Protein AF-A0A920V7Y0-F1 (afdb_monomer_lite)

Radius of gyration: 18.8 Å; chains: 1; bounding box: 43×26×61 Å

pLDDT: mean 76.32, std 16.46, range [43.03, 94.56]

Secondary structure (DSSP, 8-state):
---SSSSGGGGS-TT-----EEEEEEPTTS-EEEEEEESSHHHHHHHHHHHHHHHHTT-TTHHHHSSPPPTT-EEEEE-SSPPPHHHHHHHHHH--

Sequence (96 aa):
MKHLALISVLLLSFNAWAQEWSAYIDTPVNESRYIGRFETKEECQAMSACYIEKVNVGSLLDVIFSNKIKEGSFRCLIVDNKETKEEIKEAKKMDR

Foldseek 3Di:
DPDPPPCVVVPPPVPPPQQWWWKWAQAPVRDIFTADTHSDPVVSLVVNQVLLVCLQVPHVCVVVRVDRGDGPRMDIDRDPDDDDPRNVVRNVVSVD

Structure (mmCIF, N/CA/C/O backbone):
data_AF-A0A920V7Y0-F1
#
_entry.id   AF-A0A920V7Y0-F1
#
loop_
_atom_site.group_PDB
_atom_site.id
_atom_site.type_symbol
_atom_site.label_atom_id
_atom_site.label_alt_id
_atom_site.label_comp_id
_atom_site.label_asym_id
_atom_site.label_entity_id
_atom_site.label_seq_id
_atom_site.pdbx_PDB_ins_code
_atom_site.Cartn_x
_atom_site.Cartn_y
_atom_site.Cartn_z
_atom_site.occupancy
_atom_site.B_iso_or_equiv
_atom_site.auth_seq_id
_atom_site.auth_comp_id
_atom_site.auth_asym_id
_atom_site.auth_atom_id
_atom_site.pdbx_PDB_model_num
ATOM 1 N N . MET A 1 1 ? -31.010 16.570 43.955 1.00 43.03 1 MET A N 1
ATOM 2 C CA . MET A 1 1 ? -29.897 16.896 43.032 1.00 43.03 1 MET A CA 1
ATOM 3 C C . MET A 1 1 ? -28.805 15.834 43.152 1.00 43.03 1 MET A C 1
ATOM 5 O O . MET A 1 1 ? -27.916 15.991 43.972 1.00 43.03 1 MET A O 1
ATOM 9 N N . LYS A 1 2 ? -28.907 14.714 42.423 1.00 46.97 2 LYS A N 1
ATOM 10 C CA . LYS A 1 2 ? -27.901 13.627 42.407 1.00 46.97 2 LYS A CA 1
ATOM 11 C C . LYS A 1 2 ? -28.027 12.798 41.111 1.00 46.97 2 LYS A C 1
ATOM 13 O O . LYS A 1 2 ? -28.173 11.592 41.149 1.00 46.97 2 LYS A O 1
ATOM 18 N N . HIS A 1 3 ? -28.029 13.453 39.950 1.00 44.34 3 HIS A N 1
ATOM 19 C CA . HIS A 1 3 ? -28.025 12.765 38.643 1.00 4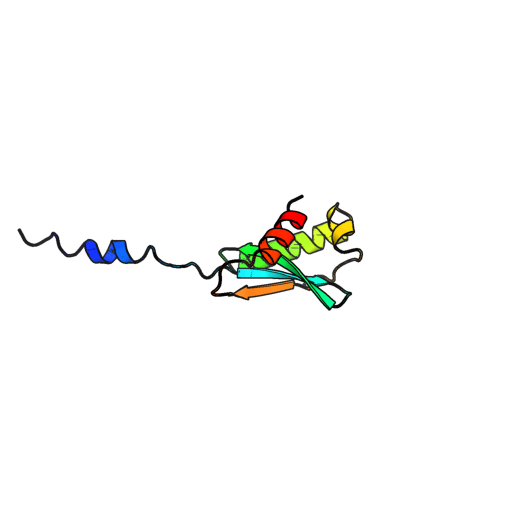4.34 3 HIS A CA 1
ATOM 20 C C . HIS A 1 3 ? -27.118 13.462 37.618 1.00 44.34 3 HIS A C 1
ATOM 22 O O . HIS A 1 3 ? -27.346 13.374 36.421 1.00 44.34 3 HIS A O 1
ATOM 28 N N . LEU A 1 4 ? -26.085 14.173 38.077 1.00 47.28 4 LEU A N 1
ATOM 29 C CA . LEU A 1 4 ? -25.197 14.938 37.192 1.00 47.28 4 LEU A CA 1
ATOM 30 C C . LEU A 1 4 ? -23.813 14.306 36.985 1.00 47.28 4 LEU A C 1
ATOM 32 O O . LEU A 1 4 ? -23.030 14.825 36.204 1.00 47.28 4 LEU A O 1
ATOM 36 N N . ALA A 1 5 ? -23.509 13.173 37.625 1.00 53.78 5 ALA A N 1
ATOM 37 C CA . ALA A 1 5 ? -22.163 12.589 37.588 1.00 53.78 5 ALA A CA 1
ATOM 38 C C . ALA A 1 5 ? -22.001 11.362 36.669 1.00 53.78 5 ALA A C 1
ATOM 40 O O . ALA A 1 5 ? -20.887 10.874 36.523 1.00 53.78 5 ALA A O 1
ATOM 41 N N . LEU A 1 6 ? -23.069 10.854 36.041 1.00 46.59 6 LEU A N 1
ATOM 42 C CA . LEU A 1 6 ? -22.996 9.621 35.233 1.00 46.59 6 LEU A CA 1
ATOM 43 C C . LEU A 1 6 ? -22.778 9.847 33.731 1.00 46.59 6 LEU A C 1
ATOM 45 O O . LEU A 1 6 ? -22.494 8.895 33.015 1.00 46.59 6 LEU A O 1
ATOM 49 N N . ILE A 1 7 ? -22.847 11.092 33.252 1.00 51.28 7 ILE A N 1
ATOM 50 C CA . ILE A 1 7 ? -22.672 11.407 31.820 1.00 51.28 7 ILE A CA 1
ATOM 51 C C . ILE A 1 7 ? -21.204 11.749 31.488 1.00 51.28 7 ILE A C 1
ATOM 53 O O . ILE A 1 7 ? -20.818 11.779 30.326 1.00 51.28 7 ILE A O 1
ATOM 57 N N . SER A 1 8 ? -20.338 11.917 32.495 1.00 45.59 8 SER A N 1
ATOM 58 C CA . SER A 1 8 ? -18.917 12.241 32.271 1.00 45.59 8 SER A CA 1
ATOM 59 C C . SER A 1 8 ? -18.091 11.054 31.743 1.00 45.59 8 SER A C 1
ATOM 61 O O . SER A 1 8 ? -17.080 11.248 31.077 1.00 45.59 8 SER A O 1
ATOM 63 N N . VAL A 1 9 ? -18.531 9.810 31.973 1.00 50.38 9 VAL A N 1
ATOM 64 C CA . VAL A 1 9 ? -17.791 8.615 31.515 1.00 50.38 9 VAL A CA 1
ATOM 65 C C . VAL A 1 9 ? -17.986 8.350 30.016 1.00 50.38 9 VAL A C 1
ATOM 67 O O . VAL A 1 9 ? -17.115 7.756 29.388 1.00 50.38 9 VAL A O 1
ATOM 70 N N . LEU A 1 10 ? -19.072 8.841 29.404 1.00 45.25 10 LEU A N 1
ATOM 71 C CA . LEU A 1 10 ? -19.329 8.633 27.971 1.00 45.25 10 LEU A CA 1
ATOM 72 C C . LEU A 1 10 ? -18.537 9.581 27.054 1.00 45.25 10 LEU A C 1
ATOM 74 O O . LEU A 1 10 ? -18.450 9.333 25.857 1.00 45.25 10 LEU A O 1
ATOM 78 N N . LEU A 1 11 ? -17.965 10.659 27.599 1.00 47.97 11 LEU A N 1
ATOM 79 C CA . LEU A 1 11 ? -17.229 11.669 26.828 1.00 47.97 11 LEU A CA 1
ATOM 80 C C . LEU A 1 11 ? -15.709 11.426 26.800 1.00 47.97 11 LEU A C 1
ATOM 82 O O . LEU A 1 11 ? -14.986 12.182 26.158 1.00 47.97 11 LEU A O 1
ATOM 86 N N . LEU A 1 12 ? -15.215 10.372 27.461 1.00 47.72 12 LEU A N 1
ATOM 87 C CA . LEU A 1 12 ? -13.782 10.057 27.552 1.00 47.72 12 LEU A CA 1
ATOM 88 C C . LEU A 1 12 ? -13.286 9.008 26.539 1.00 47.72 12 LEU A C 1
ATOM 90 O O . LEU A 1 12 ? -12.111 8.656 26.573 1.00 47.72 12 LEU A O 1
ATOM 94 N N . SER A 1 13 ? -14.119 8.533 25.606 1.00 45.34 13 SER A N 1
ATOM 95 C CA . SER A 1 13 ? -13.687 7.588 24.558 1.00 45.34 13 SER A CA 1
ATOM 96 C C . SER A 1 13 ? -13.218 8.246 23.250 1.00 45.34 13 SER A C 1
ATOM 98 O O . SER A 1 13 ? -12.702 7.551 22.379 1.00 45.34 13 SER A O 1
ATOM 100 N N . PHE A 1 14 ? -13.286 9.575 23.113 1.00 45.94 14 PHE A N 1
ATOM 101 C CA . PHE A 1 14 ? -12.776 10.313 21.940 1.00 45.94 14 PHE A CA 1
ATOM 102 C C . PHE A 1 14 ? -11.248 10.530 21.954 1.00 45.94 14 PHE A C 1
ATOM 104 O O . PHE A 1 14 ? -10.746 11.559 21.523 1.00 45.94 14 PHE A O 1
ATOM 111 N N . ASN A 1 15 ? -10.497 9.544 22.442 1.00 44.12 15 ASN A N 1
ATOM 112 C CA . ASN A 1 15 ? -9.071 9.385 22.146 1.00 44.12 15 ASN A CA 1
ATOM 113 C C . ASN A 1 15 ? -8.797 7.948 21.691 1.00 44.12 15 ASN A C 1
ATOM 115 O O . ASN A 1 15 ? -7.762 7.370 22.015 1.00 44.12 15 ASN A O 1
ATOM 119 N N . ALA A 1 16 ? -9.725 7.347 20.942 1.00 45.03 16 ALA A N 1
ATOM 120 C CA . ALA A 1 16 ? -9.333 6.286 20.037 1.00 45.03 16 ALA A CA 1
ATOM 121 C C . ALA A 1 16 ? -8.421 6.945 18.995 1.00 45.03 16 ALA A C 1
ATOM 123 O O . ALA A 1 16 ? -8.891 7.490 18.001 1.00 45.03 16 ALA A O 1
ATOM 124 N N . TRP A 1 17 ? -7.111 6.961 19.250 1.00 49.81 17 TRP A N 1
ATOM 125 C CA . TRP A 1 17 ? -6.154 6.877 18.158 1.00 49.81 17 TRP A CA 1
ATOM 126 C C . TRP A 1 17 ? -6.560 5.619 17.401 1.00 49.81 17 TRP A C 1
ATOM 128 O O . TRP A 1 17 ? -6.243 4.510 17.828 1.00 49.81 17 TRP A O 1
ATOM 138 N N . ALA A 1 18 ? -7.411 5.783 16.387 1.00 58.53 18 ALA A N 1
ATOM 139 C CA . ALA A 1 18 ? -7.775 4.692 15.514 1.00 58.53 18 ALA A CA 1
ATOM 140 C C . ALA A 1 18 ? -6.444 4.171 14.981 1.00 58.53 18 ALA A C 1
ATOM 142 O O . ALA A 1 18 ? -5.643 4.937 14.444 1.00 58.53 18 ALA A O 1
ATOM 143 N N . GLN A 1 19 ? -6.140 2.910 15.270 1.00 66.06 19 GLN A N 1
ATOM 144 C CA . GLN A 1 19 ? -4.962 2.272 14.714 1.00 66.06 19 GLN A CA 1
ATOM 145 C C . GLN A 1 19 ? -5.160 2.229 13.203 1.00 66.06 19 GLN A C 1
ATOM 147 O O . GLN A 1 19 ? -5.919 1.414 12.688 1.00 66.06 19 GLN A O 1
ATOM 152 N N . GLU A 1 20 ? -4.521 3.167 12.516 1.00 82.88 20 GLU A N 1
ATOM 153 C CA . GLU A 1 20 ? -4.581 3.283 11.070 1.00 82.88 20 GLU A CA 1
ATOM 154 C C . GLU A 1 20 ? -3.647 2.254 10.426 1.00 82.88 20 GLU A C 1
ATOM 156 O O . GLU A 1 20 ? -2.533 1.979 10.892 1.00 82.88 20 GLU A O 1
ATOM 161 N N . TRP A 1 21 ? -4.115 1.693 9.320 1.00 89.94 21 TRP A N 1
ATOM 162 C CA . TRP A 1 21 ? -3.400 0.734 8.502 1.00 89.94 21 TRP A CA 1
ATOM 163 C C . TRP A 1 21 ? -2.564 1.469 7.468 1.00 89.94 21 TRP A C 1
ATOM 165 O O . TRP A 1 21 ? -3.092 2.068 6.535 1.00 89.94 21 TRP A O 1
ATOM 175 N N . SER A 1 22 ? -1.248 1.392 7.617 1.00 90.88 22 SER A N 1
ATOM 176 C CA . SER A 1 22 ? -0.296 1.852 6.616 1.00 90.88 22 SER A CA 1
ATOM 177 C C . SER A 1 22 ? -0.198 0.835 5.486 1.00 90.88 22 SER A C 1
ATOM 179 O O . SER A 1 22 ? 0.063 -0.350 5.716 1.00 90.88 22 SER A O 1
ATOM 181 N N . ALA A 1 23 ? -0.378 1.313 4.263 1.00 92.44 23 ALA A N 1
ATOM 182 C CA . ALA A 1 23 ? -0.327 0.508 3.061 1.00 92.44 23 ALA A CA 1
ATOM 183 C C . ALA A 1 23 ? 1.001 0.703 2.321 1.00 92.44 23 ALA A C 1
ATOM 185 O O . ALA A 1 23 ? 1.458 1.827 2.096 1.00 92.44 23 ALA A O 1
ATOM 186 N N . TYR A 1 24 ? 1.597 -0.408 1.900 1.00 92.06 24 TYR A N 1
ATOM 187 C CA . TYR A 1 24 ? 2.812 -0.437 1.097 1.00 92.06 24 TYR A CA 1
ATOM 188 C C . TYR A 1 24 ? 2.627 -1.381 -0.087 1.00 92.06 24 TYR A C 1
ATOM 190 O O . TYR A 1 24 ? 2.112 -2.483 0.084 1.00 92.06 24 TYR A O 1
ATOM 198 N N . ILE A 1 25 ? 3.092 -0.989 -1.268 1.00 90.44 25 ILE A N 1
ATOM 199 C CA . ILE A 1 25 ? 3.148 -1.850 -2.453 1.00 90.44 25 ILE A CA 1
ATOM 200 C C . ILE A 1 25 ? 4.575 -2.359 -2.621 1.00 90.44 25 ILE A C 1
ATOM 202 O O . ILE A 1 25 ? 5.517 -1.568 -2.670 1.00 90.44 25 ILE A O 1
ATOM 206 N N . ASP A 1 26 ? 4.733 -3.674 -2.725 1.00 89.25 26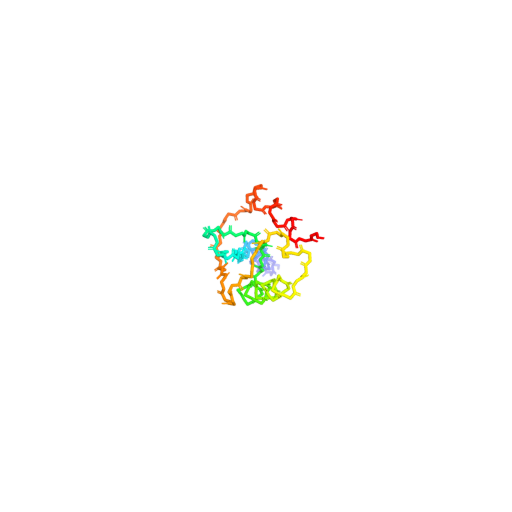 ASP A N 1
ATOM 207 C CA . ASP A 1 26 ? 6.026 -4.315 -2.935 1.00 89.25 26 ASP A CA 1
ATOM 208 C C . ASP A 1 26 ? 6.309 -4.423 -4.435 1.00 89.25 26 ASP A C 1
ATOM 210 O O . ASP A 1 26 ? 5.551 -5.017 -5.203 1.00 89.25 26 ASP A O 1
ATOM 214 N N . THR A 1 27 ? 7.416 -3.829 -4.865 1.00 82.69 27 THR A N 1
ATOM 215 C CA . THR A 1 27 ? 7.797 -3.771 -6.277 1.00 82.69 27 THR A CA 1
ATOM 216 C C . THR A 1 27 ? 8.734 -4.922 -6.661 1.00 82.69 27 THR A C 1
ATOM 218 O O . THR A 1 27 ? 9.430 -5.470 -5.801 1.00 82.69 27 THR A O 1
ATOM 221 N N . PRO A 1 28 ? 8.836 -5.273 -7.959 1.00 76.75 28 PRO A N 1
ATOM 222 C CA . PRO A 1 28 ? 9.753 -6.319 -8.427 1.00 76.75 28 PRO A CA 1
ATOM 223 C C . PRO A 1 28 ? 11.239 -6.048 -8.143 1.00 76.75 28 PRO A C 1
ATOM 225 O O . PRO A 1 28 ? 12.045 -6.972 -8.176 1.00 76.75 28 PRO A O 1
ATOM 228 N N . VAL A 1 29 ? 11.613 -4.795 -7.864 1.00 78.31 29 VAL A N 1
ATOM 229 C CA . VAL A 1 29 ? 12.996 -4.384 -7.562 1.00 78.31 29 VAL A CA 1
ATOM 230 C C . VAL A 1 29 ? 13.324 -4.435 -6.063 1.00 78.31 29 VAL A C 1
ATOM 232 O O . VAL A 1 29 ? 14.322 -3.869 -5.631 1.00 78.31 29 VAL A O 1
ATOM 235 N N . ASN A 1 30 ? 12.509 -5.141 -5.269 1.00 66.12 30 ASN A N 1
ATOM 236 C CA . ASN A 1 30 ? 12.620 -5.263 -3.810 1.00 66.12 30 ASN A CA 1
ATOM 237 C C . ASN A 1 30 ? 12.498 -3.931 -3.044 1.00 66.12 30 ASN A C 1
ATOM 239 O O . ASN A 1 30 ? 12.929 -3.836 -1.896 1.00 66.12 30 ASN A O 1
ATOM 243 N N . GLU A 1 31 ? 11.883 -2.912 -3.645 1.00 81.38 31 GLU A N 1
ATOM 244 C CA . GLU A 1 31 ? 11.496 -1.687 -2.942 1.00 81.38 31 GLU A CA 1
ATOM 245 C C . GLU A 1 31 ? 10.023 -1.763 -2.539 1.00 81.38 31 GLU A C 1
ATOM 247 O O . GLU A 1 31 ? 9.175 -2.117 -3.361 1.00 81.38 31 GLU A O 1
ATOM 252 N N . SER A 1 32 ? 9.705 -1.383 -1.303 1.00 85.94 32 SER A N 1
ATOM 253 C CA . SER A 1 32 ? 8.322 -1.161 -0.874 1.00 85.94 32 SER A CA 1
ATOM 254 C C . SER A 1 32 ? 7.998 0.322 -0.955 1.00 85.94 32 SER A C 1
ATOM 256 O O . SER A 1 32 ? 8.752 1.156 -0.454 1.00 85.94 32 SER A O 1
ATOM 258 N N . ARG A 1 33 ? 6.868 0.656 -1.572 1.00 87.62 33 ARG A N 1
ATOM 259 C CA . ARG A 1 33 ? 6.422 2.038 -1.761 1.00 87.62 33 ARG A CA 1
ATOM 260 C C . ARG A 1 33 ? 5.217 2.302 -0.889 1.00 87.62 33 ARG A C 1
ATOM 262 O O . ARG A 1 33 ? 4.229 1.582 -0.978 1.00 87.62 33 ARG A O 1
ATOM 269 N N . TYR A 1 34 ? 5.325 3.311 -0.041 1.00 89.88 34 TYR A N 1
ATOM 270 C CA . TYR A 1 34 ? 4.233 3.730 0.818 1.00 89.88 34 TYR A CA 1
ATOM 271 C C . TYR A 1 34 ? 3.143 4.432 0.010 1.00 89.88 34 TYR A C 1
ATOM 273 O O . TYR A 1 34 ? 3.463 5.306 -0.795 1.00 89.88 34 TYR A O 1
ATOM 281 N N . ILE A 1 35 ? 1.883 4.055 0.238 1.00 87.50 35 ILE A N 1
ATOM 282 C CA . ILE A 1 35 ? 0.752 4.551 -0.560 1.00 87.50 35 ILE A CA 1
ATOM 283 C C . ILE A 1 35 ? -0.277 5.338 0.256 1.00 87.50 35 ILE A C 1
ATOM 285 O O . ILE A 1 35 ? -1.075 6.059 -0.330 1.00 87.50 35 ILE A O 1
ATOM 289 N N . GLY A 1 36 ? -0.268 5.220 1.586 1.00 88.69 36 GLY A N 1
ATOM 290 C CA . GLY A 1 36 ? -1.173 5.967 2.460 1.00 88.69 36 GLY A CA 1
ATOM 291 C C . GLY A 1 36 ? -1.585 5.209 3.718 1.00 88.69 36 GLY A C 1
ATOM 292 O O . GLY A 1 36 ? -1.129 4.087 3.976 1.00 88.69 36 GLY A O 1
ATOM 293 N N . ARG A 1 37 ? -2.455 5.847 4.507 1.00 90.06 37 ARG A N 1
ATOM 294 C CA . ARG A 1 37 ? -3.098 5.264 5.686 1.00 90.06 37 ARG A CA 1
ATOM 295 C C . ARG A 1 37 ? -4.591 5.118 5.482 1.00 90.06 37 ARG A C 1
ATOM 297 O O . ARG A 1 37 ? -5.214 5.968 4.855 1.00 90.06 37 ARG A O 1
ATOM 304 N N . PHE A 1 38 ? -5.143 4.075 6.081 1.00 89.12 38 PHE A N 1
ATOM 305 C CA . PHE A 1 38 ? -6.557 3.746 5.996 1.00 89.12 38 PHE A CA 1
ATOM 306 C C . PHE A 1 38 ? -7.097 3.385 7.373 1.00 89.12 3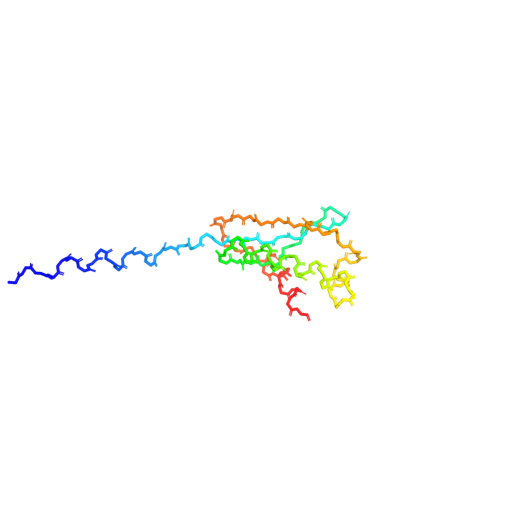8 PHE A C 1
ATOM 308 O O . PHE A 1 38 ? -6.381 2.816 8.199 1.00 89.12 38 PHE A O 1
ATOM 315 N N . GLU A 1 39 ? -8.362 3.698 7.631 1.00 87.88 39 GLU A N 1
ATOM 316 C CA . GLU A 1 39 ? -8.964 3.458 8.946 1.00 87.88 39 GLU A CA 1
ATOM 317 C C . GLU A 1 39 ? -9.143 1.960 9.211 1.00 87.88 39 GLU A C 1
ATOM 319 O O . GLU A 1 39 ? -9.051 1.497 10.349 1.00 87.88 39 GLU A O 1
ATOM 324 N N . THR A 1 40 ? -9.370 1.182 8.149 1.00 89.88 40 THR A N 1
ATOM 325 C CA . THR A 1 40 ? -9.648 -0.254 8.236 1.00 89.88 40 THR A CA 1
ATOM 326 C C . THR A 1 40 ? -8.661 -1.083 7.425 1.00 89.88 40 THR A C 1
ATOM 328 O O . THR A 1 40 ? -8.069 -0.630 6.439 1.00 89.88 40 THR A O 1
ATOM 331 N N . LYS A 1 41 ? -8.494 -2.347 7.829 1.00 91.56 41 LYS A N 1
ATOM 332 C CA . LYS A 1 41 ? -7.652 -3.301 7.103 1.00 91.56 41 LYS A CA 1
ATOM 333 C C . LYS A 1 41 ? -8.214 -3.547 5.710 1.00 91.56 41 LYS A C 1
ATOM 335 O O . LYS A 1 41 ? -7.463 -3.618 4.745 1.00 91.56 41 LYS A O 1
ATOM 340 N N . GLU A 1 42 ? -9.529 -3.687 5.626 1.00 93.12 42 GLU A N 1
ATOM 341 C CA . GLU A 1 42 ? -10.267 -3.980 4.407 1.00 93.12 42 GLU A CA 1
ATOM 342 C C . GLU A 1 42 ? -10.065 -2.862 3.384 1.00 93.12 42 GLU A C 1
ATOM 344 O O . GLU A 1 42 ? -9.727 -3.140 2.235 1.00 93.12 42 GLU A O 1
ATOM 349 N N . GLU A 1 43 ? -10.178 -1.605 3.815 1.00 91.81 43 GLU A N 1
ATOM 350 C CA . GLU A 1 43 ? -9.903 -0.442 2.973 1.00 91.81 43 GLU A CA 1
ATOM 351 C C . GLU A 1 43 ? -8.441 -0.413 2.510 1.00 91.81 43 GLU A C 1
ATOM 353 O O . GLU A 1 43 ? -8.185 -0.269 1.314 1.00 91.81 43 GLU A O 1
ATOM 358 N N . CYS A 1 44 ? -7.484 -0.661 3.413 1.00 92.88 44 CYS A N 1
ATOM 359 C CA . CYS A 1 44 ? -6.069 -0.763 3.051 1.00 92.88 44 CYS A CA 1
ATOM 360 C C . CYS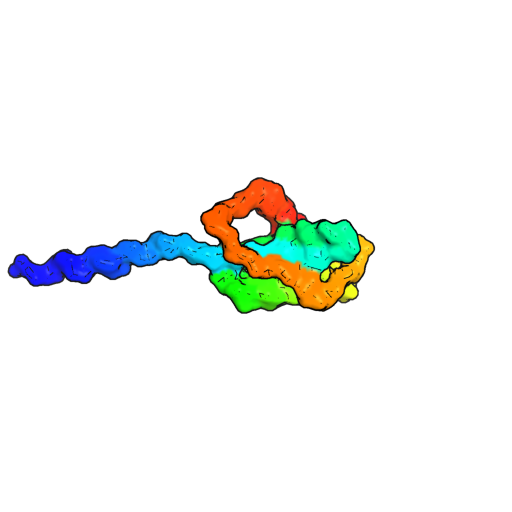 A 1 44 ? -5.822 -1.801 1.945 1.00 92.88 44 CYS A C 1
ATOM 362 O O . CYS A 1 44 ? -5.103 -1.537 0.975 1.00 92.88 44 CYS A O 1
ATOM 364 N N . GLN A 1 45 ? -6.438 -2.979 2.061 1.00 94.56 45 GLN A N 1
ATOM 365 C CA . GLN A 1 45 ? -6.297 -4.057 1.084 1.00 94.56 45 GLN A CA 1
ATOM 366 C C . GLN A 1 45 ? -6.956 -3.705 -0.255 1.00 94.56 45 GLN A C 1
ATOM 368 O O . GLN A 1 45 ? -6.332 -3.885 -1.303 1.00 94.56 45 GLN A O 1
ATOM 373 N N . ALA A 1 46 ? -8.186 -3.180 -0.233 1.00 93.69 46 ALA A N 1
ATOM 374 C CA . ALA A 1 46 ? -8.919 -2.814 -1.446 1.00 93.69 46 ALA A CA 1
ATOM 375 C C . ALA A 1 46 ? -8.197 -1.706 -2.224 1.00 93.69 46 ALA A C 1
ATOM 377 O O . ALA A 1 46 ? -8.026 -1.810 -3.440 1.00 93.69 46 ALA A O 1
ATOM 378 N N . MET A 1 47 ? -7.716 -0.679 -1.521 1.00 92.19 47 MET A N 1
ATOM 379 C CA . MET A 1 47 ? -6.995 0.431 -2.137 1.00 92.19 47 MET A CA 1
ATOM 380 C C . MET A 1 47 ? -5.652 -0.022 -2.708 1.00 92.19 47 MET A C 1
ATOM 382 O O . MET A 1 47 ? -5.341 0.308 -3.851 1.00 92.19 47 MET A O 1
ATOM 386 N N . SER A 1 48 ? -4.897 -0.851 -1.982 1.00 92.50 48 SER A N 1
ATOM 387 C CA . SER A 1 48 ? -3.634 -1.413 -2.482 1.00 92.50 48 SER A CA 1
ATOM 388 C C . SER A 1 48 ? -3.830 -2.246 -3.754 1.00 92.50 48 SER A C 1
ATOM 390 O O . SER A 1 48 ? -3.084 -2.090 -4.721 1.00 92.50 48 SER A O 1
ATOM 392 N N . ALA A 1 49 ? -4.854 -3.104 -3.782 1.00 92.50 49 ALA A N 1
ATOM 393 C CA . ALA A 1 49 ? -5.178 -3.912 -4.956 1.00 92.50 49 ALA A CA 1
ATOM 394 C C . ALA A 1 49 ? -5.585 -3.040 -6.157 1.00 92.50 49 ALA A C 1
ATOM 396 O O . ALA A 1 49 ? -5.057 -3.224 -7.253 1.00 92.50 49 ALA A O 1
ATOM 397 N N . CYS A 1 50 ? -6.449 -2.045 -5.932 1.00 89.00 50 CYS A N 1
ATOM 398 C CA . CYS A 1 50 ? -6.869 -1.077 -6.948 1.00 89.00 50 CYS A CA 1
ATOM 399 C C . CYS A 1 50 ? -5.674 -0.301 -7.528 1.00 89.00 50 CYS A C 1
ATOM 401 O O . CYS A 1 50 ? -5.588 -0.092 -8.738 1.00 89.00 50 CYS A O 1
ATOM 403 N N . TYR A 1 51 ? -4.711 0.088 -6.688 1.00 86.06 51 TYR A N 1
ATOM 404 C CA . TYR A 1 51 ? -3.482 0.733 -7.148 1.00 86.06 51 TYR A CA 1
ATOM 405 C C . TYR A 1 51 ? -2.657 -0.174 -8.066 1.00 86.06 51 TYR A C 1
ATOM 407 O O . TYR A 1 51 ? -2.232 0.273 -9.131 1.00 86.06 51 TYR A O 1
ATOM 415 N N . ILE A 1 52 ? -2.454 -1.441 -7.693 1.00 88.88 52 ILE A N 1
ATOM 416 C CA . ILE A 1 52 ? -1.705 -2.402 -8.519 1.00 88.88 52 ILE A CA 1
ATOM 417 C C . ILE A 1 52 ? -2.398 -2.618 -9.870 1.00 88.88 52 ILE A C 1
ATOM 419 O O . ILE A 1 52 ? -1.733 -2.620 -10.907 1.00 88.88 52 ILE A O 1
ATOM 423 N N . GLU A 1 53 ? -3.725 -2.744 -9.879 1.00 88.38 53 GLU A N 1
ATOM 424 C CA . GLU A 1 53 ? -4.506 -2.858 -11.113 1.00 88.38 53 GLU A CA 1
ATOM 425 C C . GLU A 1 53 ? -4.297 -1.633 -12.014 1.00 88.38 53 GLU A C 1
ATOM 427 O O . GLU A 1 53 ? -3.926 -1.772 -13.182 1.00 88.38 53 GLU A O 1
ATOM 432 N N . LYS A 1 54 ? -4.435 -0.422 -11.460 1.00 83.56 54 LYS A N 1
ATOM 433 C CA . LYS A 1 54 ? -4.220 0.831 -12.201 1.00 83.56 54 LYS A CA 1
ATOM 434 C C . LYS A 1 54 ? -2.806 0.949 -12.762 1.00 83.56 54 LYS A C 1
ATOM 436 O O . LYS A 1 54 ? -2.638 1.445 -13.878 1.00 83.56 54 LYS A O 1
ATOM 441 N N . VAL A 1 55 ? -1.788 0.527 -12.014 1.00 83.00 55 VAL A N 1
ATOM 442 C CA . VAL A 1 55 ? -0.399 0.493 -12.497 1.00 83.00 55 VAL A CA 1
ATOM 443 C C . VAL A 1 55 ? -0.281 -0.464 -13.684 1.00 83.00 55 VAL A C 1
ATOM 445 O O . VAL A 1 55 ? 0.191 -0.076 -14.748 1.00 83.00 55 VAL A O 1
ATOM 448 N N . ASN A 1 56 ? -0.792 -1.687 -13.549 1.00 84.38 56 ASN A N 1
ATOM 449 C CA . ASN A 1 56 ? -0.645 -2.737 -14.558 1.00 84.38 56 ASN A CA 1
ATOM 450 C C . ASN A 1 56 ? -1.411 -2.489 -15.865 1.00 84.38 56 ASN A C 1
ATOM 452 O O . ASN A 1 56 ? -1.036 -3.047 -16.902 1.00 84.38 56 ASN A O 1
ATOM 456 N N . VAL A 1 57 ? -2.474 -1.682 -15.819 1.00 82.94 57 VAL A N 1
ATOM 457 C CA . VAL A 1 57 ? -3.274 -1.279 -16.989 1.00 82.94 57 VAL A CA 1
ATOM 458 C C . VAL A 1 57 ? -2.624 -0.110 -17.759 1.00 82.94 57 VAL A C 1
ATOM 460 O O . VAL A 1 57 ? -3.080 0.237 -18.846 1.00 82.94 57 VAL A O 1
ATOM 463 N N . GLY A 1 58 ? -1.511 0.451 -17.267 1.00 68.31 58 GLY A N 1
ATOM 464 C CA . GLY A 1 58 ? -0.747 1.497 -17.961 1.00 68.31 58 GLY A CA 1
ATOM 465 C C . GLY A 1 58 ? -1.209 2.922 -17.645 1.00 68.31 58 GLY A C 1
ATOM 466 O O . GLY A 1 58 ? -1.152 3.798 -18.508 1.00 68.31 58 GLY A O 1
ATOM 467 N N . SER A 1 59 ? -1.705 3.170 -16.426 1.00 67.31 59 SER A N 1
ATOM 468 C CA . SER A 1 59 ? -1.974 4.538 -15.954 1.00 67.31 59 SER A CA 1
ATOM 469 C C . SER A 1 59 ? -0.681 5.346 -15.746 1.00 67.31 59 SER A C 1
ATOM 471 O O . SER A 1 59 ? 0.418 4.800 -15.808 1.00 67.31 59 SER A O 1
ATOM 473 N N . LEU A 1 60 ? -0.800 6.646 -15.431 1.00 61.16 60 LEU A N 1
ATOM 474 C CA . LEU A 1 60 ? 0.327 7.532 -15.073 1.00 61.16 60 LEU A CA 1
ATOM 475 C C . LEU A 1 60 ? 1.263 6.912 -14.010 1.00 61.16 60 LEU A C 1
ATOM 477 O O . LEU A 1 60 ? 2.462 7.186 -13.984 1.00 61.16 60 LEU A O 1
ATOM 481 N N . LEU A 1 61 ? 0.719 6.031 -13.167 1.00 65.31 61 LEU A N 1
ATOM 482 C CA . LEU A 1 61 ? 1.441 5.323 -12.116 1.00 65.31 61 LEU A CA 1
ATOM 483 C C . LEU A 1 61 ? 2.433 4.273 -12.651 1.00 65.31 61 LEU A C 1
ATOM 485 O O . LEU A 1 61 ? 3.377 3.937 -11.942 1.00 65.31 61 LEU A O 1
ATOM 489 N N . ASP A 1 62 ? 2.293 3.794 -13.890 1.00 63.97 62 ASP A N 1
ATOM 490 C CA . ASP A 1 62 ? 3.267 2.885 -14.519 1.00 63.97 62 ASP A CA 1
ATOM 491 C C . ASP A 1 62 ? 4.663 3.535 -14.613 1.00 63.97 62 ASP A C 1
ATOM 493 O O . ASP A 1 62 ? 5.687 2.887 -14.399 1.00 63.97 62 ASP A O 1
ATOM 497 N N . VAL A 1 63 ? 4.720 4.866 -14.769 1.00 63.00 63 VAL A N 1
ATOM 498 C CA . VAL A 1 63 ? 5.976 5.639 -14.722 1.00 63.00 63 VAL A CA 1
ATOM 499 C C . VAL A 1 63 ? 6.638 5.561 -13.342 1.00 63.00 63 VAL A C 1
ATOM 501 O O . VAL A 1 63 ? 7.864 5.521 -13.240 1.00 63.00 63 VAL A O 1
ATOM 504 N N . ILE A 1 64 ? 5.845 5.517 -12.267 1.00 69.94 64 ILE A N 1
ATOM 505 C CA . ILE A 1 64 ? 6.354 5.486 -10.889 1.00 69.94 64 ILE A CA 1
ATOM 506 C C . ILE A 1 64 ? 6.977 4.124 -10.572 1.00 69.94 64 ILE A C 1
ATOM 508 O O . ILE A 1 64 ? 7.999 4.065 -9.882 1.00 69.94 64 ILE A O 1
ATOM 512 N N . PHE A 1 65 ? 6.380 3.044 -11.073 1.00 72.25 65 PHE A N 1
ATOM 513 C CA . PHE A 1 65 ? 6.767 1.675 -10.735 1.00 72.25 65 PHE A CA 1
ATOM 514 C C . PHE A 1 65 ? 7.677 1.006 -11.770 1.00 72.25 65 PHE A C 1
ATOM 516 O O . PHE A 1 65 ? 8.330 0.016 -11.439 1.00 72.25 65 PHE A O 1
ATOM 523 N N . SER A 1 66 ? 7.786 1.568 -12.982 1.00 71.06 66 SER A N 1
ATOM 524 C CA . SER A 1 66 ? 8.666 1.137 -14.088 1.00 71.06 66 SER A CA 1
ATOM 525 C C . SER A 1 66 ? 8.476 -0.306 -14.578 1.00 71.06 66 SER A C 1
ATOM 527 O O . SER A 1 66 ? 9.100 -0.703 -15.558 1.00 71.06 66 SER A O 1
ATOM 529 N N . ASN A 1 67 ? 7.654 -1.103 -13.898 1.00 75.94 67 ASN A N 1
ATOM 530 C CA . ASN A 1 67 ? 7.386 -2.505 -14.157 1.00 75.94 67 ASN A CA 1
ATOM 531 C C . ASN A 1 67 ? 5.989 -2.855 -13.649 1.00 75.94 67 ASN A C 1
ATOM 533 O O . ASN A 1 67 ? 5.524 -2.315 -12.641 1.00 75.94 67 ASN A O 1
ATOM 537 N N . LYS A 1 68 ? 5.384 -3.864 -14.282 1.00 83.25 68 LYS A N 1
ATOM 538 C CA . LYS A 1 68 ? 4.164 -4.484 -13.770 1.00 83.25 68 LYS A CA 1
ATOM 539 C C . LYS A 1 68 ? 4.401 -5.061 -12.380 1.00 83.25 68 LYS A C 1
ATOM 541 O O . LYS A 1 68 ? 5.406 -5.729 -12.126 1.00 83.25 68 LYS A O 1
ATOM 546 N N . ILE A 1 69 ? 3.442 -4.833 -11.500 1.00 87.06 69 ILE A N 1
ATOM 547 C CA . ILE A 1 69 ? 3.456 -5.313 -10.125 1.00 87.06 69 ILE A CA 1
ATOM 548 C C . ILE A 1 69 ? 2.614 -6.579 -10.065 1.00 87.06 69 ILE A C 1
ATOM 550 O O . ILE A 1 69 ? 1.528 -6.654 -10.638 1.00 87.06 69 ILE A O 1
ATOM 554 N N . LYS A 1 70 ? 3.110 -7.606 -9.382 1.00 89.00 70 LYS A N 1
ATOM 555 C CA . LYS A 1 70 ? 2.348 -8.840 -9.207 1.00 89.00 70 LYS A CA 1
ATOM 556 C C . LYS A 1 70 ? 1.118 -8.567 -8.332 1.00 89.00 70 LYS A C 1
ATOM 558 O O . LYS A 1 70 ? 1.194 -7.857 -7.333 1.00 89.00 70 LYS A O 1
ATOM 563 N N . GLU A 1 71 ? -0.023 -9.140 -8.701 1.00 88.00 71 GLU A N 1
ATOM 564 C CA . GLU A 1 71 ? -1.233 -9.052 -7.880 1.00 88.00 71 GLU A CA 1
ATOM 565 C C . GLU A 1 71 ? -0.976 -9.577 -6.461 1.00 88.00 71 GLU A C 1
ATOM 567 O O . GLU A 1 71 ? -0.276 -10.574 -6.260 1.00 88.00 71 GLU A O 1
ATOM 572 N N . GLY A 1 72 ? -1.531 -8.882 -5.467 1.00 89.19 72 GLY A N 1
ATOM 573 C CA . GLY A 1 72 ? -1.330 -9.218 -4.058 1.00 89.19 72 GLY A CA 1
ATOM 574 C C . GLY A 1 72 ? 0.042 -8.836 -3.490 1.00 89.19 72 GLY A C 1
ATOM 575 O O . GLY A 1 72 ? 0.292 -9.108 -2.319 1.00 89.19 72 GLY A O 1
ATOM 576 N N . SER A 1 73 ? 0.926 -8.197 -4.266 1.00 91.81 73 SER A N 1
ATOM 577 C CA . SER A 1 73 ? 2.210 -7.674 -3.774 1.00 91.81 73 SER A CA 1
ATOM 578 C C . SER A 1 73 ? 2.033 -6.362 -3.008 1.00 91.81 73 SER A C 1
ATOM 580 O O . SER A 1 73 ? 2.475 -5.300 -3.439 1.00 91.81 73 SER A O 1
ATOM 582 N N . PHE A 1 74 ? 1.366 -6.434 -1.860 1.00 92.69 74 PHE A N 1
ATOM 583 C CA . PHE A 1 74 ? 1.205 -5.314 -0.943 1.00 92.69 74 PHE A CA 1
ATOM 584 C C . PHE A 1 74 ? 1.215 -5.782 0.514 1.00 92.69 74 PHE A C 1
ATOM 586 O O . PHE A 1 74 ? 0.957 -6.946 0.830 1.00 92.69 74 PHE A O 1
ATOM 593 N N . ARG A 1 75 ? 1.474 -4.843 1.424 1.00 93.50 75 ARG A N 1
ATOM 594 C CA . ARG A 1 75 ? 1.458 -5.049 2.871 1.00 93.50 75 ARG A CA 1
ATOM 595 C C . ARG A 1 75 ? 0.628 -3.964 3.536 1.00 93.50 75 ARG A C 1
ATOM 597 O O . ARG A 1 75 ? 0.840 -2.781 3.299 1.00 93.50 75 ARG A O 1
ATOM 604 N N . CYS A 1 76 ? -0.281 -4.398 4.400 1.00 92.12 76 CYS A N 1
ATOM 605 C CA . CYS A 1 76 ? -1.061 -3.543 5.284 1.00 92.12 76 CYS A CA 1
ATOM 606 C C . CYS A 1 76 ? -0.567 -3.775 6.708 1.00 92.12 76 CYS A C 1
ATOM 608 O O . CYS A 1 76 ? -0.684 -4.890 7.223 1.00 92.12 76 CYS A O 1
ATOM 610 N N . LEU A 1 77 ? 0.011 -2.747 7.322 1.00 91.06 77 LEU A N 1
ATOM 611 C CA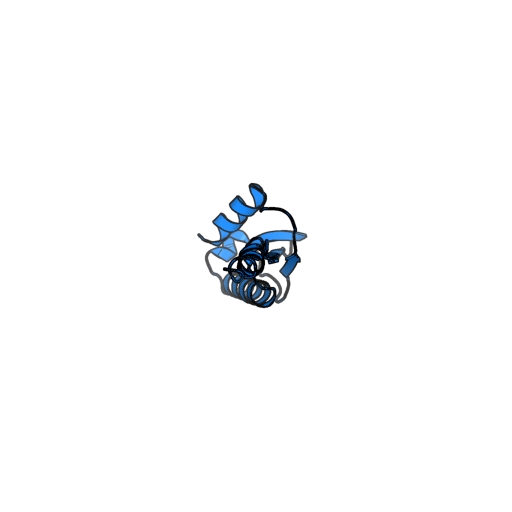 . LEU A 1 77 ? 0.630 -2.816 8.642 1.00 91.06 77 LEU A CA 1
ATOM 612 C C . LEU A 1 77 ? -0.045 -1.818 9.579 1.00 91.06 77 LEU A C 1
ATOM 614 O O . LEU A 1 77 ? -0.245 -0.666 9.209 1.00 91.06 77 LEU A O 1
ATOM 618 N N . ILE A 1 78 ? -0.348 -2.243 10.802 1.00 86.94 78 ILE A N 1
ATOM 619 C CA . ILE A 1 78 ? -0.701 -1.308 11.872 1.00 86.94 78 ILE A CA 1
ATOM 620 C C . ILE A 1 78 ? 0.599 -0.678 12.360 1.00 86.94 78 ILE A C 1
ATOM 622 O O . ILE A 1 78 ? 1.531 -1.397 12.729 1.00 86.94 78 ILE A O 1
ATOM 626 N N . VAL A 1 79 ? 0.671 0.650 12.354 1.00 75.81 79 VAL A N 1
ATOM 627 C CA . VAL A 1 79 ? 1.857 1.376 12.817 1.00 75.81 79 VAL A CA 1
ATOM 628 C C . VAL A 1 79 ? 1.414 2.402 13.852 1.00 75.81 79 VAL A C 1
ATOM 630 O O . VAL A 1 79 ? 0.646 3.303 13.539 1.00 75.81 79 VAL A O 1
ATOM 633 N N . ASP A 1 80 ? 1.900 2.289 15.087 1.00 68.19 80 ASP A N 1
ATOM 634 C CA . ASP A 1 80 ? 1.467 3.161 16.195 1.00 68.19 80 ASP A CA 1
ATOM 635 C C . ASP A 1 80 ? 1.989 4.613 16.083 1.00 68.19 80 ASP A C 1
ATOM 637 O O . ASP A 1 80 ? 1.587 5.488 16.849 1.00 68.19 80 ASP A O 1
ATOM 641 N N . ASN A 1 81 ? 2.867 4.903 15.117 1.00 64.75 81 ASN A N 1
ATOM 642 C CA . ASN A 1 81 ? 3.419 6.240 14.887 1.00 64.75 81 ASN A CA 1
ATOM 643 C C . ASN A 1 81 ? 2.684 7.000 13.777 1.00 64.75 81 ASN A C 1
ATOM 645 O O . ASN A 1 81 ? 2.108 6.405 12.873 1.00 64.75 81 ASN A O 1
ATOM 649 N N . LYS A 1 82 ? 2.749 8.336 13.834 1.00 76.25 82 LYS A N 1
ATOM 650 C CA . LYS A 1 82 ? 2.360 9.228 12.727 1.00 76.25 82 LYS A CA 1
ATOM 651 C C . LYS A 1 82 ? 3.242 8.968 11.501 1.00 76.25 82 LYS A C 1
ATOM 653 O O . LYS A 1 82 ? 4.403 8.597 11.673 1.00 76.25 82 LYS A O 1
ATOM 658 N N . GLU A 1 83 ? 2.715 9.224 10.303 1.00 83.44 83 GLU A N 1
ATOM 659 C CA . GLU A 1 83 ? 3.493 9.141 9.059 1.00 83.44 83 GLU A CA 1
ATOM 660 C C . GLU A 1 83 ? 4.782 9.961 9.164 1.00 83.44 83 GLU A C 1
ATOM 662 O O . GLU A 1 83 ? 4.809 11.092 9.668 1.00 83.44 83 GLU A O 1
ATOM 667 N N . THR A 1 84 ? 5.863 9.392 8.650 1.00 86.19 84 THR A N 1
ATOM 668 C CA . THR A 1 84 ? 7.123 10.101 8.448 1.00 86.19 84 THR A CA 1
ATOM 669 C C . THR A 1 84 ? 6.985 11.120 7.312 1.00 86.19 84 THR A C 1
ATOM 671 O O . THR A 1 84 ? 6.081 11.057 6.477 1.00 86.19 84 THR A O 1
ATOM 674 N N . LYS A 1 85 ? 7.895 12.099 7.244 1.00 87.19 85 LYS A N 1
ATOM 675 C CA . LYS A 1 85 ? 7.870 13.099 6.159 1.00 87.19 85 LYS A CA 1
ATOM 676 C C . LYS A 1 85 ? 8.084 12.447 4.794 1.00 87.19 85 LYS A C 1
ATOM 678 O O . LYS A 1 85 ? 7.558 12.925 3.791 1.00 87.19 85 LYS A O 1
ATOM 683 N N . GLU A 1 86 ? 8.877 11.387 4.776 1.00 86.62 86 GLU A N 1
ATOM 684 C CA . GLU A 1 86 ? 9.182 10.551 3.630 1.00 86.62 86 GLU A CA 1
ATOM 685 C C . GLU A 1 86 ? 7.916 9.840 3.145 1.00 86.62 86 GLU A C 1
ATOM 687 O O . GLU A 1 86 ? 7.579 9.963 1.972 1.00 86.62 86 GLU A O 1
ATOM 692 N N . GLU A 1 87 ? 7.160 9.210 4.045 1.00 87.62 87 GLU A N 1
ATOM 693 C CA . GLU A 1 87 ? 5.872 8.570 3.738 1.00 87.62 87 GLU A CA 1
ATOM 694 C C . GLU A 1 87 ? 4.856 9.567 3.171 1.00 87.62 87 GLU A C 1
ATOM 696 O O . GLU A 1 87 ? 4.332 9.354 2.080 1.00 87.62 87 GLU A O 1
ATOM 701 N N . ILE A 1 88 ? 4.679 10.725 3.813 1.00 86.38 88 ILE A N 1
ATOM 702 C CA . ILE A 1 88 ? 3.782 11.780 3.308 1.00 86.38 88 ILE A CA 1
ATOM 703 C C . ILE A 1 88 ? 4.206 12.237 1.904 1.00 86.38 88 ILE A C 1
ATOM 705 O O . ILE A 1 88 ? 3.372 12.550 1.049 1.00 86.38 88 ILE A O 1
ATOM 709 N N . LYS A 1 89 ? 5.516 12.329 1.650 1.00 87.12 89 LYS A N 1
ATOM 710 C CA . LYS A 1 89 ? 6.045 12.731 0.344 1.00 87.12 89 LYS A CA 1
ATOM 711 C C . LYS A 1 89 ? 5.815 11.653 -0.712 1.00 87.12 89 LYS A C 1
ATOM 713 O O . LYS A 1 89 ? 5.505 12.015 -1.843 1.00 87.12 89 LYS A O 1
ATOM 718 N N . GLU A 1 90 ? 5.977 10.378 -0.368 1.00 85.00 90 GLU A N 1
ATOM 719 C CA . GLU A 1 90 ? 5.709 9.262 -1.277 1.00 85.00 90 GLU A CA 1
ATOM 720 C C . GLU A 1 90 ? 4.217 9.150 -1.601 1.00 85.00 90 GLU A C 1
ATOM 722 O O . GLU A 1 90 ? 3.875 9.156 -2.780 1.00 85.00 90 GLU A O 1
ATOM 727 N N . ALA A 1 91 ? 3.328 9.182 -0.603 1.00 84.19 91 ALA A N 1
ATOM 728 C CA . ALA A 1 91 ? 1.881 9.120 -0.825 1.00 84.19 91 ALA A CA 1
ATOM 729 C C . ALA A 1 91 ? 1.399 1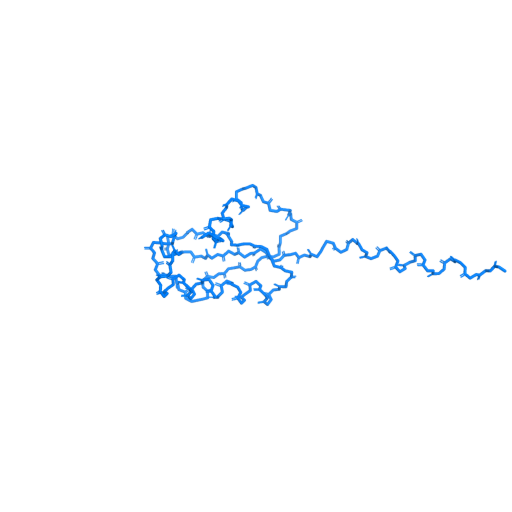0.237 -1.771 1.00 84.19 91 ALA A C 1
ATOM 731 O O . ALA A 1 91 ? 0.678 9.988 -2.733 1.00 84.19 91 ALA A O 1
ATOM 732 N N . LYS A 1 92 ? 1.916 11.464 -1.610 1.00 83.94 92 LYS A N 1
ATOM 733 C CA . LYS A 1 92 ? 1.611 12.588 -2.518 1.00 83.94 92 LYS A CA 1
ATOM 734 C C . LYS A 1 92 ? 2.054 12.382 -3.966 1.00 83.94 92 LYS A C 1
ATOM 736 O O . LYS A 1 92 ? 1.510 13.037 -4.851 1.00 83.94 92 LYS A O 1
ATOM 741 N N . LYS A 1 93 ? 3.057 11.539 -4.233 1.00 80.38 93 LYS A N 1
ATOM 742 C CA . LYS A 1 93 ? 3.418 11.180 -5.615 1.00 80.38 93 LYS A CA 1
ATOM 743 C C . LYS A 1 93 ? 2.376 10.257 -6.240 1.00 80.38 93 LYS A C 1
ATOM 745 O O . LYS A 1 93 ? 2.282 10.228 -7.457 1.00 80.38 93 LYS A O 1
ATOM 750 N N . MET A 1 94 ? 1.644 9.506 -5.419 1.00 70.88 94 MET A N 1
ATOM 751 C CA . MET A 1 94 ? 0.662 8.510 -5.851 1.00 70.88 94 MET A CA 1
ATOM 752 C C . MET A 1 94 ? -0.748 9.081 -6.039 1.00 70.88 94 MET A C 1
ATOM 754 O O . MET A 1 94 ? -1.570 8.444 -6.692 1.00 70.88 94 MET A O 1
ATOM 758 N N . ASP A 1 95 ? -1.009 10.268 -5.492 1.00 62.84 95 ASP A N 1
ATOM 759 C CA . ASP A 1 95 ? -2.245 11.045 -5.679 1.00 62.84 95 ASP A CA 1
ATOM 760 C C . ASP A 1 95 ? -2.243 11.935 -6.938 1.00 62.84 95 ASP A C 1
ATOM 762 O O . ASP A 1 95 ? -3.246 12.584 -7.243 1.00 62.84 95 ASP A O 1
ATOM 766 N N . ARG A 1 96 ? -1.112 12.026 -7.645 1.00 51.19 96 ARG A N 1
ATOM 767 C CA . ARG A 1 96 ? -0.907 12.935 -8.782 1.00 51.19 96 ARG A CA 1
ATOM 768 C C . ARG A 1 96 ? -0.992 12.212 -10.117 1.00 51.19 96 ARG A C 1
ATOM 770 O O . ARG A 1 96 ? -1.482 12.857 -11.069 1.00 51.19 96 ARG A O 1
#